Protein AF-A0A9P0AMV3-F1 (afdb_monomer_lite)

InterPro domains:
  IPR000320 Hedgehog, N-terminal signalling domain [PF01085] (46-104)
  IPR009045 Peptidase M74/Hedgehog-like, zinc-binding domain superfamily [G3DSA:3.30.1380.10] (36-117)
  IPR009045 Peptidase M74/Hedgehog-like, zinc-binding domain superfamily [SSF55166] (52-104)

Organism: Bemisia tabaci (NCBI:txid7038)

Secondary structure (DSSP, 8-state):
------PPPP--S-----HHHHHHHHHHHHHHHHHHHTT------PPPPP-PPPPPTT--SSSS-TTSTTTT-S---PPPTTSGGGGGEEE---TT--PPPGGGTS-TTSTTEEEPP-

Structure (mmCIF, N/CA/C/O backbone):
data_AF-A0A9P0AMV3-F1
#
_entry.id   AF-A0A9P0AMV3-F1
#
loop_
_atom_site.group_PDB
_atom_site.id
_atom_site.type_symbol
_atom_site.label_atom_id
_atom_site.label_alt_id
_atom_site.label_comp_id
_atom_site.label_asym_id
_atom_site.label_entity_id
_atom_site.label_seq_id
_atom_site.pdbx_PDB_ins_code
_atom_site.Cartn_x
_atom_site.Cartn_y
_atom_site.Cartn_z
_atom_site.occupancy
_atom_site.B_iso_or_equiv
_atom_site.auth_seq_id
_atom_site.auth_comp_id
_atom_site.auth_asym_id
_atom_site.auth_atom_id
_atom_site.pdbx_PDB_model_num
ATOM 1 N N . MET A 1 1 ? 62.416 17.183 -32.052 1.00 40.75 1 MET A N 1
ATOM 2 C CA . MET A 1 1 ? 62.249 16.970 -33.505 1.00 40.75 1 MET A CA 1
ATOM 3 C C . MET A 1 1 ? 62.230 15.468 -33.759 1.00 40.75 1 MET A C 1
ATOM 5 O O . MET A 1 1 ? 63.284 14.868 -33.901 1.00 40.75 1 MET A O 1
ATOM 9 N N . LEU A 1 2 ? 61.052 14.844 -33.685 1.00 43.62 2 LEU A N 1
ATOM 10 C CA . LEU A 1 2 ? 60.859 13.416 -33.959 1.00 43.62 2 LEU A CA 1
ATOM 11 C C . LEU A 1 2 ? 60.373 13.299 -35.406 1.00 43.62 2 LEU A C 1
ATOM 13 O O . LEU A 1 2 ? 59.281 13.755 -35.732 1.00 43.62 2 LEU A O 1
ATOM 17 N N . SER A 1 3 ? 61.246 12.786 -36.269 1.00 38.44 3 SER A N 1
ATOM 18 C CA . SER A 1 3 ? 61.004 12.592 -37.697 1.00 38.44 3 SER A CA 1
ATOM 19 C C . SER A 1 3 ? 60.012 11.446 -37.907 1.00 38.44 3 SER A C 1
ATOM 21 O O . SER A 1 3 ? 60.249 10.316 -37.484 1.00 38.44 3 SER A O 1
ATOM 23 N N . SER A 1 4 ? 58.885 11.754 -38.538 1.00 48.84 4 SER A N 1
ATOM 24 C CA . SER A 1 4 ? 57.845 10.820 -38.959 1.00 48.84 4 SER A CA 1
ATOM 25 C C . SER A 1 4 ? 58.323 9.985 -40.150 1.00 48.84 4 SER A C 1
ATOM 27 O O . SER A 1 4 ? 58.263 10.430 -41.296 1.00 48.84 4 SER A O 1
ATOM 29 N N . GLY A 1 5 ? 58.781 8.763 -39.885 1.00 41.38 5 GLY A N 1
ATOM 30 C CA . GLY A 1 5 ? 59.031 7.746 -40.905 1.00 41.38 5 GLY A CA 1
ATOM 31 C C . GLY A 1 5 ? 57.737 7.036 -41.299 1.00 41.38 5 GLY A C 1
ATOM 32 O O . GLY A 1 5 ? 57.433 5.973 -40.771 1.00 41.38 5 GLY A O 1
ATOM 33 N N . ILE A 1 6 ? 56.967 7.623 -42.215 1.00 53.97 6 ILE A N 1
ATOM 34 C CA . ILE A 1 6 ? 55.903 6.903 -42.924 1.00 53.97 6 ILE A CA 1
ATOM 35 C C . ILE A 1 6 ? 56.593 6.081 -44.013 1.00 53.97 6 ILE A C 1
ATOM 37 O O . ILE A 1 6 ? 57.114 6.634 -44.980 1.00 53.97 6 ILE A O 1
ATOM 41 N N . SER A 1 7 ? 56.642 4.761 -43.844 1.00 48.88 7 SER A N 1
ATOM 42 C CA . SER A 1 7 ? 57.088 3.852 -44.899 1.00 48.88 7 SER A CA 1
ATOM 43 C C . SER A 1 7 ? 56.096 3.906 -46.070 1.00 48.88 7 SER A C 1
ATOM 45 O O . SER A 1 7 ? 54.890 3.781 -45.835 1.00 48.88 7 SER A O 1
ATOM 47 N N . PRO A 1 8 ? 56.546 4.072 -47.326 1.00 49.19 8 PRO A N 1
ATOM 48 C CA . PRO A 1 8 ? 55.653 3.961 -48.465 1.00 49.19 8 PRO A CA 1
ATOM 49 C C . PRO A 1 8 ? 55.220 2.500 -48.595 1.00 49.19 8 PRO A C 1
ATOM 51 O O . PRO A 1 8 ? 56.048 1.590 -48.653 1.00 49.19 8 PRO A O 1
ATOM 54 N N . ILE A 1 9 ? 53.905 2.285 -48.609 1.00 51.34 9 ILE A N 1
ATOM 55 C CA . ILE A 1 9 ? 53.288 1.004 -48.946 1.00 51.34 9 ILE A CA 1
ATOM 56 C C . ILE A 1 9 ? 53.872 0.561 -50.286 1.00 51.34 9 ILE A C 1
ATOM 58 O O . ILE A 1 9 ? 53.784 1.283 -51.281 1.00 51.34 9 ILE A O 1
ATOM 62 N N . ALA A 1 10 ? 54.515 -0.606 -50.271 1.00 42.91 10 ALA A N 1
ATOM 63 C CA . ALA A 1 10 ? 55.142 -1.217 -51.425 1.00 42.91 10 ALA A CA 1
ATOM 64 C C . ALA A 1 10 ? 54.161 -1.239 -52.604 1.00 42.91 10 ALA A C 1
ATOM 66 O O . ALA A 1 10 ? 53.094 -1.856 -52.544 1.00 42.91 10 ALA A O 1
ATOM 67 N N . ALA A 1 11 ? 54.535 -0.532 -53.668 1.00 47.31 11 ALA A N 1
ATOM 68 C CA . ALA A 1 11 ? 53.854 -0.573 -54.943 1.00 47.31 11 ALA A CA 1
ATOM 69 C C . ALA A 1 11 ? 53.894 -2.014 -55.465 1.00 47.31 11 ALA A C 1
ATOM 71 O O . ALA A 1 11 ? 54.960 -2.553 -55.757 1.00 47.31 11 ALA A O 1
ATOM 72 N N . ILE A 1 12 ? 52.723 -2.640 -55.553 1.00 55.56 12 ILE A N 1
ATOM 73 C CA . ILE A 1 12 ? 52.544 -3.936 -56.204 1.00 55.56 12 ILE A CA 1
ATOM 74 C C . ILE A 1 12 ? 52.940 -3.755 -57.681 1.00 55.56 12 ILE A C 1
ATOM 76 O O . ILE A 1 12 ? 52.312 -2.945 -58.371 1.00 55.56 12 ILE A O 1
ATOM 80 N N . PRO A 1 13 ? 53.966 -4.459 -58.191 1.00 52.94 13 PRO A N 1
ATOM 81 C CA . PRO A 1 13 ? 54.388 -4.303 -59.572 1.00 52.94 13 PRO A CA 1
ATOM 82 C C . PRO A 1 13 ? 53.433 -5.087 -60.484 1.00 52.94 13 PRO A C 1
ATOM 84 O O . PRO A 1 13 ? 53.188 -6.270 -60.260 1.00 52.94 13 PRO A O 1
ATOM 87 N N . GLY A 1 14 ? 52.901 -4.430 -61.521 1.00 60.78 14 GLY A N 1
ATOM 88 C CA . GLY A 1 14 ? 52.211 -5.107 -62.631 1.00 60.78 14 GLY A CA 1
ATOM 89 C C . GLY A 1 14 ? 50.700 -4.884 -62.775 1.00 60.78 14 GLY A C 1
ATOM 90 O O . GLY A 1 14 ? 50.010 -5.774 -63.265 1.00 60.78 14 GLY A O 1
ATOM 91 N N . ALA A 1 15 ? 50.153 -3.726 -62.391 1.00 56.62 15 ALA A N 1
ATOM 92 C CA . ALA A 1 15 ? 48.760 -3.390 -62.705 1.00 56.62 15 ALA A CA 1
ATOM 93 C C . ALA A 1 15 ? 48.659 -2.613 -64.041 1.00 56.62 15 ALA A C 1
ATOM 95 O O . ALA A 1 15 ? 49.252 -1.539 -64.143 1.00 56.62 15 ALA A O 1
ATOM 96 N N . PRO A 1 16 ? 47.916 -3.099 -65.057 1.00 59.56 16 PRO A N 1
ATOM 97 C CA . PRO A 1 16 ? 47.696 -2.353 -66.298 1.00 59.56 16 PRO A CA 1
ATOM 98 C C . PRO A 1 16 ? 46.881 -1.083 -66.015 1.00 59.56 16 PRO A C 1
ATOM 100 O O . PRO A 1 16 ? 45.764 -1.149 -65.496 1.00 59.56 16 PRO A O 1
ATOM 103 N N . SER A 1 17 ? 47.447 0.080 -66.346 1.00 61.66 17 SER A N 1
ATOM 104 C CA . SER A 1 17 ? 46.914 1.418 -66.055 1.00 61.66 17 SER A CA 1
ATOM 105 C C . SER A 1 17 ? 45.814 1.874 -67.022 1.00 61.66 17 SER A C 1
ATOM 107 O O . SER A 1 17 ? 45.707 3.062 -67.326 1.00 61.66 17 SER A O 1
ATOM 109 N N . ASP A 1 18 ? 44.991 0.950 -67.521 1.00 72.94 18 ASP A N 1
ATOM 110 C CA . ASP A 1 18 ? 43.844 1.316 -68.344 1.00 72.94 18 ASP A CA 1
ATOM 111 C C . ASP A 1 18 ? 42.841 2.091 -67.477 1.00 72.94 18 ASP A C 1
ATOM 113 O O . ASP A 1 18 ? 42.342 1.549 -66.485 1.00 72.94 18 ASP A O 1
ATOM 117 N N . PRO A 1 19 ? 42.482 3.341 -67.824 1.00 73.94 19 PRO A N 1
ATOM 118 C CA . PRO A 1 19 ? 41.649 4.191 -66.968 1.00 73.94 19 PRO A CA 1
ATOM 119 C C . PRO A 1 19 ? 40.291 3.545 -66.665 1.00 73.94 19 PRO A C 1
ATOM 121 O O . PRO A 1 19 ? 39.725 3.724 -65.590 1.00 73.94 19 PRO A O 1
ATOM 124 N N . LYS A 1 20 ? 39.802 2.705 -67.583 1.00 75.25 20 LYS A N 1
ATOM 125 C CA . LYS A 1 20 ? 38.565 1.934 -67.435 1.00 75.25 20 LYS A CA 1
ATOM 126 C C . LYS A 1 20 ? 38.665 0.855 -66.349 1.00 75.25 20 LYS A C 1
ATOM 128 O O . LYS A 1 20 ? 37.694 0.642 -65.630 1.00 75.25 20 LYS A O 1
ATOM 133 N N . SER A 1 21 ? 39.818 0.194 -66.204 1.00 74.69 21 SER A N 1
ATOM 134 C CA . SER A 1 21 ? 40.013 -0.878 -65.216 1.00 74.69 21 SER A CA 1
ATOM 135 C C . SER A 1 21 ? 40.113 -0.314 -63.795 1.00 74.69 21 SER A C 1
ATOM 137 O O . SER A 1 21 ? 39.570 -0.894 -62.855 1.00 74.69 21 SER A O 1
ATOM 139 N N . VAL A 1 22 ? 40.735 0.860 -63.647 1.00 81.50 22 VAL A N 1
ATOM 140 C CA . VAL A 1 22 ? 40.847 1.581 -62.374 1.00 81.50 22 VAL A CA 1
ATOM 141 C C . VAL A 1 22 ? 39.479 2.090 -61.924 1.00 81.50 22 VAL A C 1
ATOM 143 O O . VAL A 1 22 ? 39.081 1.834 -60.789 1.00 81.50 22 VAL A O 1
ATOM 146 N N . ILE A 1 23 ? 38.719 2.726 -62.822 1.00 84.94 23 ILE A N 1
ATOM 147 C CA . ILE A 1 23 ? 37.357 3.202 -62.527 1.00 84.94 23 ILE A CA 1
ATOM 148 C C . ILE A 1 23 ? 36.440 2.031 -62.155 1.00 84.94 23 ILE A C 1
ATOM 150 O O . ILE A 1 23 ? 35.696 2.125 -61.181 1.00 84.94 23 ILE A O 1
ATOM 154 N N . LEU A 1 24 ? 36.527 0.906 -62.873 1.00 85.62 24 LEU A N 1
ATOM 155 C CA . LEU A 1 24 ? 35.739 -0.289 -62.568 1.00 85.62 24 LEU A CA 1
ATOM 156 C C . LEU A 1 24 ? 36.070 -0.853 -61.180 1.00 85.62 24 LEU A C 1
ATOM 158 O O . LEU A 1 24 ? 35.163 -1.197 -60.430 1.00 85.62 24 LEU A O 1
ATOM 162 N N . ARG A 1 25 ? 37.353 -0.902 -60.800 1.00 84.44 25 ARG A N 1
ATOM 163 C CA . ARG A 1 25 ? 37.778 -1.342 -59.461 1.00 84.44 25 ARG A CA 1
ATOM 164 C C . ARG A 1 25 ? 37.267 -0.407 -58.368 1.00 84.44 25 ARG A C 1
ATOM 166 O O . ARG A 1 25 ? 36.746 -0.893 -57.370 1.00 84.44 25 ARG A O 1
ATOM 173 N N . PHE A 1 26 ? 37.355 0.909 -58.563 1.00 85.69 26 PHE A N 1
ATOM 174 C CA . PHE A 1 26 ? 36.794 1.880 -57.619 1.00 85.69 26 PHE A CA 1
ATOM 175 C C . PHE A 1 26 ? 35.270 1.752 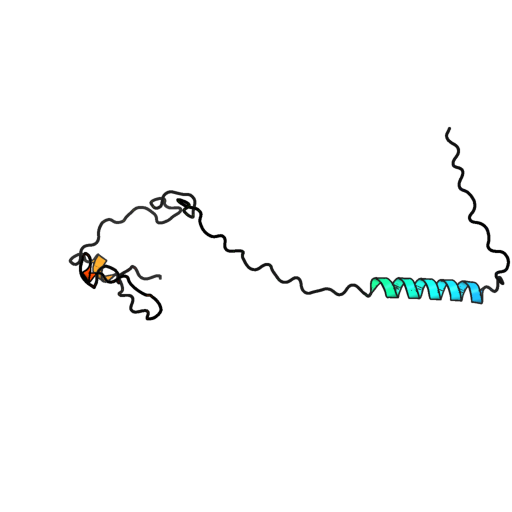-57.493 1.00 85.69 26 PHE A C 1
ATOM 177 O O . PHE A 1 26 ? 34.761 1.767 -56.376 1.00 85.69 26 PHE A O 1
ATOM 184 N N . LEU A 1 27 ? 34.543 1.553 -58.599 1.00 85.19 27 LEU A N 1
ATOM 185 C CA . LEU A 1 27 ? 33.094 1.324 -58.575 1.00 85.19 27 LEU A CA 1
ATOM 186 C C . LEU A 1 27 ? 32.720 0.030 -57.849 1.00 85.19 27 LEU A C 1
ATOM 188 O O . LEU A 1 27 ? 31.780 0.032 -57.060 1.00 85.19 27 LEU A O 1
ATOM 192 N N . VAL A 1 28 ? 33.470 -1.053 -58.063 1.00 87.94 28 VAL A N 1
ATOM 193 C CA . VAL A 1 28 ? 33.263 -2.322 -57.350 1.00 87.94 28 VAL A CA 1
ATOM 194 C C . VAL A 1 28 ? 33.525 -2.154 -55.853 1.00 87.94 28 VAL A C 1
ATOM 196 O O . VAL A 1 28 ? 32.719 -2.603 -55.044 1.00 87.94 28 VAL A O 1
ATOM 199 N N . LEU A 1 29 ? 34.602 -1.464 -55.466 1.00 83.25 29 LEU A N 1
ATOM 200 C CA . LEU A 1 29 ? 34.908 -1.204 -54.056 1.00 83.25 29 LEU A CA 1
ATOM 201 C C . LEU A 1 29 ? 33.841 -0.324 -53.386 1.00 83.25 29 LEU A C 1
ATOM 203 O O . LEU A 1 29 ? 33.430 -0.613 -52.265 1.00 83.25 29 LEU A O 1
ATOM 207 N N . MET A 1 30 ? 33.338 0.697 -54.085 1.00 82.44 30 MET A N 1
ATOM 208 C CA . MET A 1 30 ? 32.248 1.544 -53.588 1.00 82.44 30 MET A CA 1
ATOM 209 C C . MET A 1 30 ? 30.926 0.776 -53.471 1.00 82.44 30 MET A C 1
ATOM 211 O O . MET A 1 30 ? 30.232 0.907 -52.465 1.00 82.44 30 MET A O 1
ATOM 215 N N . ALA A 1 31 ? 30.596 -0.083 -54.441 1.00 80.50 31 ALA A N 1
ATOM 216 C CA . ALA A 1 31 ? 29.401 -0.927 -54.390 1.00 80.50 31 ALA A CA 1
ATOM 217 C C . ALA A 1 31 ? 29.436 -1.914 -53.210 1.00 80.50 31 ALA A C 1
ATOM 219 O O . ALA A 1 31 ? 28.420 -2.131 -52.550 1.00 80.50 31 ALA A O 1
ATOM 220 N N . MET A 1 32 ? 30.613 -2.465 -52.900 1.00 71.88 32 MET A N 1
ATOM 221 C CA . MET A 1 32 ? 30.805 -3.332 -51.735 1.00 71.88 32 MET A CA 1
ATOM 222 C C . MET A 1 32 ? 30.652 -2.566 -50.414 1.00 71.88 32 MET A C 1
ATOM 224 O O . MET A 1 32 ? 30.067 -3.096 -49.474 1.00 71.88 32 MET A O 1
ATOM 228 N N . HIS A 1 33 ? 31.103 -1.310 -50.345 1.00 68.88 33 HIS A N 1
ATOM 229 C CA . HIS A 1 33 ? 30.931 -0.460 -49.161 1.00 68.88 33 HIS A CA 1
ATOM 230 C C . HIS A 1 33 ? 29.449 -0.196 -48.840 1.00 68.88 33 HIS A C 1
ATOM 232 O O . HIS A 1 33 ? 29.031 -0.342 -47.693 1.00 68.88 33 HIS A O 1
ATOM 238 N N . VAL A 1 34 ? 28.636 0.105 -49.861 1.00 66.44 34 VAL A N 1
ATOM 239 C CA . VAL A 1 34 ? 27.184 0.326 -49.705 1.00 66.44 34 VAL A CA 1
ATOM 240 C C . VAL A 1 34 ? 26.463 -0.951 -49.254 1.00 66.44 34 VAL A C 1
ATOM 242 O O . VAL A 1 34 ? 25.527 -0.892 -48.456 1.00 66.44 34 VAL A O 1
ATOM 245 N N . ALA A 1 35 ? 26.910 -2.124 -49.716 1.00 62.94 35 ALA A N 1
ATOM 246 C CA . ALA A 1 35 ? 26.310 -3.397 -49.323 1.00 62.94 35 ALA A CA 1
ATOM 247 C C . ALA A 1 35 ? 26.499 -3.699 -47.823 1.00 62.94 35 ALA A C 1
ATOM 249 O O . ALA A 1 35 ? 25.568 -4.189 -47.180 1.00 62.94 35 ALA A O 1
ATOM 250 N N . VAL A 1 36 ? 27.660 -3.359 -47.246 1.00 64.56 36 VAL A N 1
ATOM 251 C CA . VAL A 1 36 ? 27.981 -3.633 -45.830 1.00 64.56 36 VAL A CA 1
ATOM 252 C C . VAL A 1 36 ? 27.142 -2.782 -44.866 1.00 64.56 36 VAL A C 1
ATOM 254 O O . VAL A 1 36 ? 26.768 -3.261 -43.796 1.00 64.56 36 VAL A O 1
ATOM 257 N N . GLU A 1 37 ? 26.768 -1.559 -45.246 1.00 60.22 37 GLU A N 1
ATOM 258 C CA . GLU A 1 37 ? 25.956 -0.664 -44.403 1.00 60.22 37 GLU A CA 1
ATOM 259 C C . GLU A 1 37 ? 24.466 -1.057 -44.347 1.00 60.22 37 GLU A C 1
ATOM 261 O O . GLU A 1 37 ? 23.747 -0.674 -43.421 1.00 60.22 37 GLU A O 1
ATOM 266 N N . SER A 1 38 ? 23.995 -1.868 -45.301 1.00 58.00 38 SER A N 1
ATOM 267 C CA . SER A 1 38 ? 22.582 -2.261 -45.419 1.00 58.00 38 SER A CA 1
ATOM 268 C C . SER A 1 38 ? 22.151 -3.404 -44.483 1.00 58.00 38 SER A C 1
ATOM 270 O O . SER A 1 38 ? 20.957 -3.585 -44.240 1.00 58.00 38 SER A O 1
ATOM 272 N N . CYS A 1 39 ? 23.097 -4.139 -43.885 1.00 66.00 39 CYS A N 1
ATOM 273 C CA . CYS A 1 39 ? 22.824 -5.304 -43.028 1.00 66.00 39 CYS A CA 1
ATOM 274 C C . CYS A 1 39 ? 22.409 -4.961 -41.583 1.00 66.00 39 CYS A C 1
ATOM 276 O O . CYS A 1 39 ? 22.344 -5.847 -40.727 1.00 66.00 39 CYS A O 1
ATOM 278 N N . ALA A 1 40 ? 22.098 -3.699 -41.281 1.00 64.50 40 ALA A N 1
ATOM 279 C CA . ALA A 1 40 ? 21.583 -3.302 -39.975 1.00 64.50 40 ALA A CA 1
ATOM 280 C C . ALA A 1 40 ? 20.114 -3.739 -39.808 1.00 64.50 40 ALA A C 1
ATOM 282 O O . ALA A 1 40 ? 19.178 -2.946 -39.932 1.00 64.50 40 ALA A O 1
ATOM 283 N N . VAL A 1 41 ? 19.906 -5.021 -39.496 1.00 69.00 41 VAL A N 1
ATOM 284 C CA . VAL A 1 41 ? 18.623 -5.552 -39.023 1.00 69.00 41 VAL A CA 1
ATOM 285 C C . VAL A 1 41 ? 18.239 -4.794 -37.751 1.00 69.00 41 VAL A C 1
ATOM 287 O O . VAL A 1 41 ? 18.789 -5.017 -36.671 1.00 69.00 41 VAL A O 1
ATOM 290 N N . ARG A 1 42 ? 17.281 -3.870 -37.868 1.00 66.00 42 ARG A N 1
ATOM 291 C CA . ARG A 1 42 ? 16.630 -3.241 -36.717 1.00 66.00 42 ARG A CA 1
ATOM 292 C C . ARG A 1 42 ? 15.737 -4.284 -36.058 1.00 66.00 42 ARG A C 1
ATOM 294 O O . ARG A 1 42 ? 14.578 -4.447 -36.426 1.00 66.00 42 ARG A O 1
ATOM 301 N N . THR A 1 43 ? 16.284 -5.009 -35.090 1.00 70.81 43 THR A N 1
ATOM 302 C CA . THR A 1 43 ? 15.468 -5.828 -34.195 1.00 70.81 43 THR A CA 1
ATOM 303 C C . THR A 1 43 ? 14.497 -4.906 -33.443 1.00 70.81 43 THR A C 1
ATOM 305 O O . THR A 1 43 ? 14.913 -3.845 -32.959 1.00 70.81 43 THR A O 1
ATOM 308 N N . PRO A 1 44 ? 13.197 -5.243 -33.349 1.00 70.38 44 PRO A N 1
ATOM 309 C CA . PRO A 1 44 ? 12.280 -4.495 -32.502 1.00 70.38 44 PRO A CA 1
ATOM 310 C C . PRO A 1 44 ? 12.825 -4.517 -31.071 1.00 70.38 44 PRO A C 1
ATOM 312 O O . PRO A 1 44 ? 12.981 -5.588 -30.482 1.00 70.38 44 PRO A O 1
ATOM 315 N N . ARG A 1 45 ? 13.146 -3.349 -30.498 1.00 73.25 45 ARG A N 1
ATOM 316 C CA . ARG A 1 45 ? 13.477 -3.270 -29.070 1.00 73.25 45 ARG A CA 1
ATOM 317 C C . ARG A 1 45 ? 12.221 -3.627 -28.291 1.00 73.25 45 ARG A C 1
ATOM 319 O O . ARG A 1 45 ? 11.310 -2.814 -28.171 1.00 73.25 45 ARG A O 1
ATOM 326 N N . MET A 1 46 ? 12.175 -4.848 -27.774 1.00 73.06 46 MET A N 1
ATOM 327 C CA . MET A 1 46 ? 11.132 -5.271 -26.855 1.00 73.06 46 MET A CA 1
ATOM 328 C C . MET A 1 46 ? 11.212 -4.376 -25.617 1.00 73.06 46 MET A C 1
ATOM 330 O O . MET A 1 46 ? 12.240 -4.332 -24.938 1.00 73.06 46 MET A O 1
ATOM 334 N N . SER A 1 47 ? 10.151 -3.612 -25.354 1.00 77.12 47 SER A N 1
ATOM 335 C CA . SER A 1 47 ? 10.069 -2.770 -24.164 1.00 77.12 47 SER A CA 1
ATOM 336 C C . SER A 1 47 ? 10.272 -3.653 -22.929 1.00 77.12 47 SER A C 1
ATOM 338 O O . SER A 1 47 ? 9.575 -4.670 -22.806 1.00 77.12 47 SER A O 1
ATOM 340 N N . PRO A 1 48 ? 11.205 -3.323 -22.021 1.00 77.88 48 PRO A N 1
ATOM 341 C CA . PRO A 1 48 ? 11.386 -4.114 -20.818 1.00 77.88 48 PRO A CA 1
ATOM 342 C C . PRO A 1 48 ? 10.071 -4.122 -20.035 1.00 77.88 48 PRO A C 1
ATOM 344 O O . PRO A 1 48 ? 9.545 -3.069 -19.677 1.00 77.88 48 PRO A O 1
ATOM 347 N N . LYS A 1 49 ? 9.529 -5.319 -19.784 1.00 81.12 49 LYS A N 1
ATOM 348 C CA . LYS A 1 49 ? 8.404 -5.487 -18.858 1.00 81.12 49 LYS A CA 1
ATOM 349 C C . LYS A 1 49 ? 8.816 -4.914 -17.501 1.00 81.12 49 LYS A C 1
ATOM 351 O O . LYS A 1 49 ? 9.965 -5.099 -17.086 1.00 81.12 49 LYS A O 1
ATOM 356 N N . ALA A 1 50 ? 7.892 -4.234 -16.819 1.00 82.19 50 ALA A N 1
ATOM 357 C CA . ALA A 1 50 ? 8.127 -3.752 -15.464 1.00 82.19 50 ALA A CA 1
ATOM 358 C C . ALA A 1 50 ? 8.595 -4.928 -14.594 1.00 82.19 50 ALA A C 1
ATOM 360 O O . ALA A 1 50 ? 7.898 -5.935 -14.461 1.00 82.19 50 ALA A O 1
ATOM 361 N N . ARG A 1 51 ? 9.818 -4.836 -14.067 1.00 85.38 51 ARG A N 1
ATOM 362 C CA . ARG A 1 51 ? 10.384 -5.887 -13.221 1.00 85.38 51 ARG A CA 1
ATOM 363 C C . ARG A 1 51 ? 9.789 -5.729 -11.829 1.00 85.38 51 ARG A C 1
ATOM 365 O O . ARG A 1 51 ? 10.124 -4.783 -11.121 1.00 85.38 51 ARG A O 1
ATOM 372 N N . LEU A 1 52 ? 8.906 -6.647 -11.453 1.00 91.00 52 LEU A N 1
ATOM 373 C CA . LEU A 1 52 ? 8.407 -6.741 -10.088 1.00 91.00 52 LEU A CA 1
ATOM 374 C C . LEU A 1 52 ? 9.526 -7.295 -9.204 1.00 91.00 52 LEU A C 1
ATOM 376 O O . LEU A 1 52 ? 10.112 -8.333 -9.511 1.00 91.00 52 LEU A O 1
ATOM 380 N N . ARG A 1 53 ? 9.836 -6.583 -8.121 1.00 93.44 53 ARG A N 1
ATOM 381 C CA . ARG A 1 53 ? 10.730 -7.068 -7.068 1.00 93.44 53 ARG A CA 1
ATOM 382 C C . ARG A 1 53 ? 9.874 -7.536 -5.890 1.00 93.44 53 ARG A C 1
ATOM 384 O O . ARG A 1 53 ? 8.916 -6.834 -5.561 1.00 93.44 53 ARG A O 1
ATOM 391 N N . PRO A 1 54 ? 10.186 -8.677 -5.258 1.00 94.88 54 PRO A N 1
ATOM 392 C CA . PRO A 1 54 ? 9.533 -9.037 -4.008 1.00 94.88 54 PRO A CA 1
ATOM 393 C C . PRO A 1 54 ? 9.884 -8.006 -2.928 1.00 94.88 54 PRO A C 1
ATOM 395 O O . PRO A 1 54 ? 10.946 -7.377 -2.982 1.00 94.88 54 PRO A O 1
ATOM 398 N N . PHE A 1 55 ? 8.999 -7.842 -1.949 1.00 95.69 55 PHE A N 1
ATOM 399 C CA . PHE A 1 55 ? 9.303 -7.043 -0.766 1.00 95.69 55 PHE A CA 1
ATOM 400 C C . PHE A 1 55 ? 10.247 -7.799 0.163 1.00 95.69 55 PHE A C 1
ATOM 402 O O . PHE A 1 55 ? 10.137 -9.015 0.336 1.00 95.69 55 PHE A O 1
ATOM 409 N N . LEU A 1 56 ? 11.186 -7.063 0.752 1.00 96.38 56 LEU A N 1
ATOM 410 C CA . LEU A 1 56 ? 12.034 -7.573 1.821 1.00 96.38 56 LEU A CA 1
ATOM 411 C C . LEU A 1 56 ? 11.245 -7.646 3.136 1.00 96.38 56 LEU A C 1
ATOM 413 O O . LEU A 1 56 ? 10.207 -7.003 3.301 1.00 96.38 56 LEU A O 1
ATOM 417 N N . LEU A 1 57 ? 11.750 -8.416 4.101 1.00 96.75 57 LEU A N 1
ATOM 418 C CA . LEU A 1 57 ? 11.151 -8.482 5.433 1.00 96.75 57 LEU A CA 1
ATOM 419 C C . LEU A 1 57 ? 11.111 -7.074 6.065 1.00 96.75 57 LEU A C 1
ATOM 421 O O . LEU A 1 57 ? 12.119 -6.370 6.068 1.00 96.75 57 LEU A O 1
ATOM 425 N N . TYR A 1 58 ? 9.944 -6.681 6.585 1.00 95.19 58 TYR A N 1
ATOM 426 C CA . TYR A 1 58 ? 9.626 -5.343 7.125 1.00 95.19 58 TYR A CA 1
ATOM 427 C C . TYR A 1 58 ? 9.637 -4.176 6.122 1.00 95.19 58 TYR A C 1
ATOM 429 O O . TYR A 1 58 ? 9.470 -3.017 6.515 1.00 95.19 58 TYR A O 1
ATOM 437 N N . GLU A 1 59 ? 9.800 -4.442 4.827 1.00 96.56 59 GLU A N 1
ATOM 438 C CA . GLU A 1 59 ? 9.628 -3.411 3.811 1.00 96.56 59 GLU A CA 1
ATOM 439 C C . GLU A 1 59 ? 8.140 -3.083 3.621 1.00 96.56 59 GLU A C 1
ATOM 441 O O . GLU A 1 59 ? 7.287 -3.966 3.587 1.00 96.56 59 GLU A O 1
ATOM 446 N N . HIS A 1 60 ? 7.837 -1.795 3.470 1.00 95.38 60 HIS A N 1
ATOM 447 C CA . HIS A 1 60 ? 6.522 -1.286 3.092 1.00 95.38 60 HIS A CA 1
ATOM 448 C C . HIS A 1 60 ? 6.687 -0.218 2.003 1.00 95.38 60 HIS A C 1
ATOM 450 O O . HIS A 1 60 ? 7.707 0.482 1.945 1.00 95.38 60 HIS A O 1
ATOM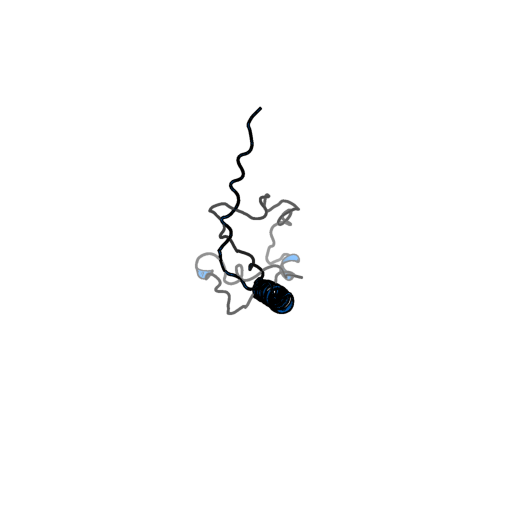 456 N N . VAL A 1 61 ? 5.692 -0.112 1.120 1.00 94.81 61 VAL A N 1
ATOM 457 C CA . VAL A 1 61 ? 5.669 0.842 0.005 1.00 94.81 61 VAL A CA 1
ATOM 458 C C . VAL A 1 61 ? 4.347 1.618 0.040 1.00 94.81 61 VAL A C 1
ATOM 460 O O . VAL A 1 61 ? 3.299 0.979 0.084 1.00 94.81 61 VAL A O 1
ATOM 463 N N . PRO A 1 62 ? 4.367 2.965 -0.012 1.00 95.25 62 PRO A N 1
ATOM 464 C CA . PRO A 1 62 ? 5.549 3.836 -0.013 1.00 95.25 62 PRO A CA 1
ATOM 465 C C . PRO A 1 62 ? 6.318 3.752 1.312 1.00 95.25 62 PRO A C 1
ATOM 467 O O . PRO A 1 62 ? 5.765 3.338 2.322 1.00 95.25 62 PRO A O 1
ATOM 470 N N . ARG A 1 63 ? 7.595 4.165 1.333 1.00 95.12 63 ARG A N 1
ATOM 471 C CA . ARG A 1 63 ? 8.425 4.180 2.556 1.00 95.12 63 ARG A CA 1
ATOM 472 C C . ARG A 1 63 ? 8.042 5.352 3.467 1.00 95.12 63 ARG A C 1
ATOM 474 O O . ARG A 1 63 ? 8.813 6.292 3.675 1.00 95.12 63 ARG A O 1
ATOM 481 N N . LYS A 1 64 ? 6.794 5.333 3.913 1.00 96.12 64 LYS A N 1
ATOM 482 C CA . LYS A 1 64 ? 6.123 6.307 4.765 1.00 96.12 64 LYS A CA 1
ATOM 483 C C . LYS A 1 64 ? 5.217 5.533 5.728 1.00 96.12 64 LYS A C 1
ATOM 485 O O . LYS A 1 64 ? 4.754 4.455 5.365 1.00 96.12 6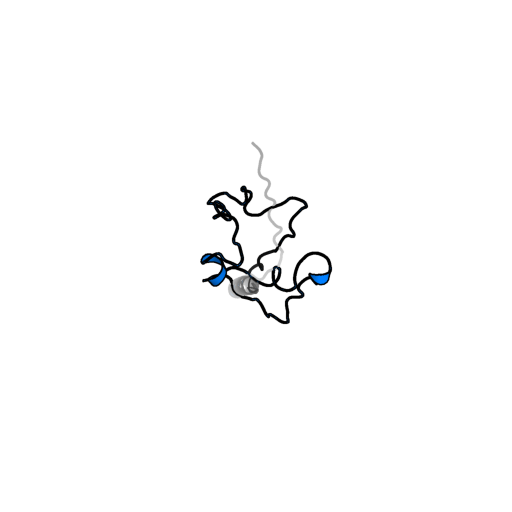4 LYS A O 1
ATOM 490 N N . PRO A 1 65 ? 4.936 6.075 6.924 1.00 95.75 65 PRO A N 1
ATOM 491 C CA . PRO A 1 65 ? 3.977 5.462 7.836 1.00 95.75 65 PRO A CA 1
ATOM 492 C C . PRO A 1 65 ? 2.623 5.250 7.153 1.00 95.75 65 PRO A C 1
ATOM 494 O O . PRO A 1 65 ? 2.183 6.122 6.403 1.00 95.75 65 PRO A O 1
ATOM 497 N N . GLU A 1 66 ? 1.949 4.139 7.453 1.00 95.94 66 GLU A N 1
ATOM 498 C CA . GLU A 1 66 ? 0.637 3.793 6.884 1.00 95.94 66 GLU A CA 1
ATOM 499 C C . GLU A 1 66 ? -0.385 4.923 7.068 1.00 95.94 66 GLU A C 1
ATOM 501 O O . GLU A 1 66 ? -1.105 5.277 6.140 1.00 95.94 66 GLU A O 1
ATOM 506 N N . THR A 1 67 ? -0.370 5.570 8.235 1.00 96.44 67 THR A N 1
ATOM 507 C CA . THR A 1 67 ? -1.301 6.647 8.594 1.00 96.44 67 THR A CA 1
ATOM 508 C C . THR A 1 67 ? -0.964 8.010 7.977 1.00 96.44 67 THR A C 1
ATOM 510 O O . THR A 1 67 ? -1.659 8.998 8.216 1.00 96.44 67 THR A O 1
ATOM 513 N N . SER A 1 68 ? 0.117 8.103 7.196 1.00 96.00 68 SER A N 1
ATOM 514 C CA . SER A 1 68 ? 0.503 9.333 6.505 1.00 96.00 68 SER A CA 1
ATOM 515 C C . SER A 1 68 ? -0.417 9.606 5.316 1.00 96.00 68 SER A C 1
ATOM 517 O O . SER A 1 68 ? -0.789 8.686 4.594 1.00 96.00 68 SER A O 1
ATOM 519 N N . PHE A 1 69 ? -0.702 10.880 5.034 1.00 95.12 69 PHE A N 1
ATOM 520 C CA . PHE A 1 69 ? -1.454 11.305 3.843 1.00 95.12 69 PHE A CA 1
ATOM 521 C C . PHE A 1 69 ? -0.832 10.861 2.510 1.00 95.12 69 PHE A C 1
ATOM 523 O O . PHE A 1 69 ? -1.535 10.775 1.512 1.00 95.12 69 PHE A O 1
ATOM 530 N N . ALA A 1 70 ? 0.475 10.582 2.483 1.00 95.00 70 ALA A N 1
ATOM 531 C CA . ALA A 1 70 ? 1.158 10.058 1.299 1.00 95.00 70 ALA A CA 1
ATOM 532 C C . ALA A 1 70 ? 0.996 8.531 1.117 1.00 95.00 70 ALA A C 1
ATOM 534 O O . ALA A 1 70 ? 1.526 7.986 0.152 1.00 95.00 70 ALA A O 1
ATOM 535 N N . ALA A 1 71 ? 0.335 7.852 2.059 1.00 95.88 71 ALA A N 1
ATOM 536 C CA . ALA A 1 71 ? 0.058 6.417 2.068 1.00 95.88 71 ALA A CA 1
ATOM 537 C C . ALA A 1 71 ? -1.460 6.183 2.223 1.00 95.88 71 ALA A C 1
ATOM 539 O O . ALA A 1 71 ? -2.218 6.608 1.356 1.00 95.88 71 ALA A O 1
ATOM 540 N N . SER A 1 72 ? -1.915 5.543 3.307 1.00 94.56 72 SER A N 1
ATOM 541 C CA . SER A 1 72 ? -3.337 5.240 3.548 1.00 94.56 72 SER A CA 1
ATOM 542 C C . SER A 1 72 ? -4.103 6.383 4.230 1.00 94.56 72 SER A C 1
ATOM 544 O O . SER A 1 72 ? -5.332 6.386 4.232 1.00 94.56 72 SER A O 1
ATOM 546 N N . GLY A 1 73 ? -3.397 7.365 4.797 1.00 96.00 73 GLY A N 1
ATOM 547 C CA . GLY A 1 73 ? -3.985 8.502 5.505 1.00 96.00 73 GLY A CA 1
ATOM 548 C C . GLY A 1 73 ? -4.440 8.195 6.941 1.00 96.00 73 GLY A C 1
ATOM 549 O O . GLY A 1 73 ? -4.332 7.063 7.415 1.00 96.00 73 GLY A O 1
ATOM 550 N N . PRO A 1 74 ? -4.922 9.213 7.679 1.00 96.38 74 PRO A N 1
ATOM 551 C CA . PRO A 1 74 ? -5.333 9.050 9.071 1.00 96.38 74 PRO A CA 1
ATOM 552 C C . PRO A 1 74 ? -6.515 8.077 9.231 1.00 96.38 74 PRO A C 1
ATOM 554 O O . PRO A 1 74 ? -7.456 8.118 8.434 1.00 96.38 74 PRO A O 1
ATOM 557 N N . PRO A 1 75 ? -6.532 7.238 10.284 1.00 94.94 75 PRO A N 1
ATOM 558 C CA . PRO A 1 75 ? -7.629 6.307 10.515 1.00 94.94 75 PRO A CA 1
ATOM 559 C C . PRO A 1 75 ? -8.926 7.049 10.868 1.00 94.94 75 PRO A C 1
ATOM 561 O O . PRO A 1 75 ? -8.950 7.893 11.760 1.00 94.94 75 PRO A O 1
ATOM 564 N N . LEU A 1 76 ? -10.036 6.666 10.230 1.00 91.94 76 LEU A N 1
ATOM 565 C CA . LEU A 1 76 ? -11.371 7.231 10.494 1.00 91.94 76 LEU A CA 1
ATOM 566 C C . LEU A 1 76 ? -12.049 6.654 11.754 1.00 91.94 76 LEU A C 1
ATOM 568 O O . LEU A 1 76 ? -13.179 7.016 12.081 1.00 91.94 76 LEU A O 1
ATOM 572 N N . GLY A 1 77 ? -11.392 5.730 12.455 1.00 92.62 77 GLY A N 1
ATOM 573 C CA . GLY A 1 77 ? -11.912 5.059 13.647 1.00 92.62 77 GLY A CA 1
ATOM 574 C C . GLY A 1 77 ? -12.590 3.713 13.367 1.00 92.62 77 GLY A C 1
ATOM 575 O O . GLY A 1 77 ? -12.864 3.345 12.227 1.00 92.62 77 GLY A O 1
ATOM 576 N N . ARG A 1 78 ? -12.852 2.961 14.442 1.00 91.62 78 ARG A N 1
ATOM 577 C CA . ARG A 1 78 ? -13.386 1.591 14.390 1.00 91.62 78 ARG A CA 1
ATOM 578 C C . ARG A 1 78 ? -14.838 1.572 13.908 1.00 91.62 78 ARG A C 1
ATOM 580 O O . ARG A 1 78 ? -15.659 2.333 14.415 1.00 91.62 78 ARG A O 1
ATOM 587 N N . ILE A 1 79 ? -15.150 0.674 12.975 1.00 90.56 79 ILE A N 1
ATOM 588 C CA . ILE A 1 79 ? -16.511 0.433 12.481 1.00 90.56 79 ILE A CA 1
ATOM 589 C C . ILE A 1 79 ? -17.095 -0.762 13.241 1.00 90.56 79 ILE A C 1
ATOM 591 O O . ILE A 1 79 ? -16.495 -1.836 13.280 1.00 90.56 79 ILE A O 1
ATOM 595 N N . HIS A 1 80 ? -18.260 -0.563 13.854 1.00 89.69 80 HIS A N 1
ATOM 596 C CA . HIS A 1 80 ? -19.050 -1.620 14.491 1.00 89.69 80 HIS A CA 1
ATOM 597 C C . HIS A 1 80 ? -20.216 -2.009 13.576 1.00 89.69 80 HIS A C 1
ATOM 599 O O . HIS A 1 80 ? -20.554 -1.257 12.666 1.00 89.69 80 HIS A O 1
ATOM 605 N N . ARG A 1 81 ? -20.845 -3.167 13.802 1.00 87.06 81 ARG A N 1
ATOM 606 C CA . ARG A 1 81 ? -21.963 -3.637 12.957 1.00 87.06 81 ARG A CA 1
ATOM 607 C C . ARG A 1 81 ? -23.165 -2.689 12.970 1.00 87.06 81 ARG A C 1
ATOM 609 O O . ARG A 1 81 ? -23.826 -2.545 11.950 1.00 87.06 81 ARG A O 1
ATOM 616 N N . ASP A 1 82 ? -23.389 -2.021 14.097 1.00 90.25 82 ASP A N 1
ATOM 617 C CA . ASP A 1 82 ? -24.492 -1.072 14.281 1.00 90.25 82 ASP A CA 1
ATOM 618 C C . ASP A 1 82 ? -24.166 0.336 13.743 1.00 90.25 82 ASP A C 1
ATOM 620 O O . ASP A 1 82 ? -25.025 1.215 13.719 1.00 90.25 82 ASP A O 1
ATOM 624 N N . ASP A 1 83 ? -22.923 0.573 13.301 1.00 90.56 83 ASP A N 1
ATOM 625 C CA . ASP A 1 83 ? -22.495 1.857 12.744 1.00 90.56 83 ASP A CA 1
ATOM 626 C C . ASP A 1 83 ? -23.103 2.057 11.345 1.00 90.56 83 ASP A C 1
ATOM 628 O O . ASP A 1 83 ? -23.077 1.164 10.495 1.00 90.56 83 ASP A O 1
ATOM 632 N N . HIS A 1 84 ? -23.583 3.267 11.049 1.00 92.00 84 HIS A N 1
ATOM 633 C CA . HIS A 1 84 ? -24.064 3.618 9.713 1.00 92.00 84 HIS A CA 1
ATOM 634 C C . HIS A 1 84 ? -22.988 3.399 8.639 1.00 92.00 84 HIS A C 1
ATOM 636 O O . HIS A 1 84 ? -23.305 3.043 7.502 1.00 92.00 84 HIS A O 1
ATOM 642 N N . ARG A 1 85 ? -21.708 3.557 9.003 1.00 89.75 85 ARG A N 1
ATOM 643 C CA . ARG A 1 85 ? -20.573 3.324 8.101 1.00 89.75 85 ARG A CA 1
ATOM 644 C C . ARG A 1 85 ? -20.424 1.866 7.676 1.00 89.75 85 ARG A C 1
ATOM 646 O O . ARG A 1 85 ? -19.858 1.614 6.616 1.00 89.75 85 ARG A O 1
ATOM 653 N N . PHE A 1 86 ? -20.968 0.916 8.442 1.00 90.56 86 PHE A N 1
ATOM 654 C CA . PHE A 1 86 ? -20.937 -0.503 8.089 1.00 90.56 86 PHE A CA 1
ATOM 655 C C . PHE A 1 86 ? -21.674 -0.783 6.773 1.00 90.56 86 PHE A C 1
ATOM 657 O O . PHE A 1 86 ? -21.240 -1.625 5.995 1.00 90.56 86 PHE A O 1
ATOM 664 N N . LYS A 1 87 ? -22.718 -0.002 6.461 1.00 89.19 87 LYS A N 1
ATOM 665 C CA . LYS A 1 87 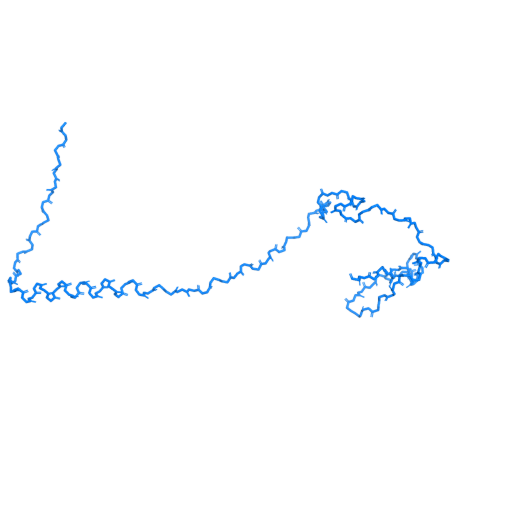? -23.479 -0.103 5.202 1.00 89.19 87 LYS A CA 1
ATOM 666 C C . LYS A 1 87 ? -22.647 0.205 3.953 1.00 89.19 87 LYS A C 1
ATOM 668 O O . LYS A 1 87 ? -23.069 -0.119 2.850 1.00 89.19 87 LYS A O 1
ATOM 673 N N . HIS A 1 88 ? -21.504 0.873 4.109 1.00 89.88 88 HIS A N 1
ATOM 674 C CA . HIS A 1 88 ? -20.596 1.178 3.002 1.00 89.88 88 HIS A CA 1
ATOM 675 C C . HIS A 1 88 ? -19.588 0.060 2.728 1.00 89.88 88 HIS A C 1
ATOM 677 O O . HIS A 1 88 ? -18.867 0.130 1.732 1.00 89.88 88 HIS A O 1
ATOM 683 N N . LEU A 1 89 ? -19.515 -0.948 3.599 1.00 90.00 89 LEU A N 1
ATOM 684 C CA . LEU A 1 89 ? -18.675 -2.108 3.373 1.00 90.00 89 LEU A CA 1
ATOM 685 C C . LEU A 1 89 ? -19.426 -3.140 2.525 1.00 90.00 89 LEU A C 1
ATOM 687 O O . LEU A 1 89 ? -20.610 -3.400 2.735 1.00 90.00 89 LEU A O 1
ATOM 691 N N . VAL A 1 90 ? -18.722 -3.727 1.566 1.00 90.12 90 VAL A N 1
ATOM 692 C CA . VAL A 1 90 ? -19.262 -4.660 0.578 1.00 90.12 90 VAL A CA 1
ATOM 693 C C . VAL A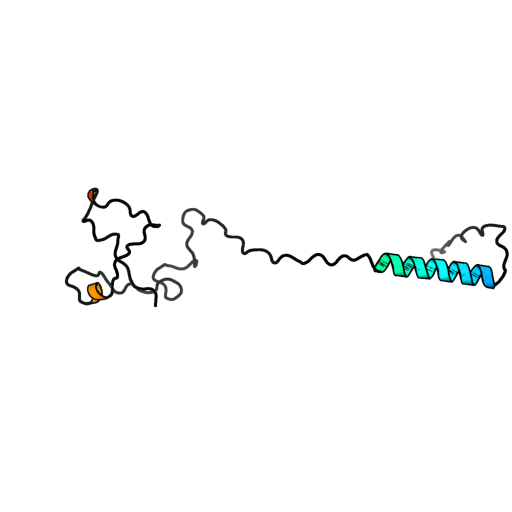 1 90 ? -18.698 -6.059 0.851 1.00 90.12 90 VAL A C 1
ATOM 695 O O . VAL A 1 90 ? -17.490 -6.184 1.086 1.00 90.12 90 VAL A O 1
ATOM 698 N N . PRO A 1 91 ? -19.536 -7.114 0.848 1.00 88.88 91 PRO A N 1
ATOM 699 C CA . PRO A 1 91 ? -19.061 -8.490 0.941 1.00 88.88 91 PRO A CA 1
ATOM 700 C C . PRO A 1 91 ? -18.337 -8.917 -0.347 1.00 88.88 91 PRO A C 1
ATOM 702 O O . PRO A 1 91 ? -18.793 -8.609 -1.447 1.00 88.88 91 PRO A O 1
ATOM 705 N N . ILE A 1 92 ? -17.222 -9.644 -0.225 1.00 88.00 92 ILE A N 1
ATOM 706 C CA . ILE A 1 92 ? -16.458 -10.163 -1.370 1.00 88.00 92 ILE A CA 1
ATOM 707 C C . ILE A 1 92 ? -16.648 -11.656 -1.527 1.00 88.00 92 ILE A C 1
ATOM 709 O O . ILE A 1 92 ? -16.016 -12.441 -0.827 1.00 88.00 92 ILE A O 1
ATOM 713 N N . ASP A 1 93 ? -17.396 -12.042 -2.552 1.00 86.88 93 ASP A N 1
ATOM 714 C CA . ASP A 1 93 ? -17.666 -13.438 -2.897 1.00 86.88 93 ASP A CA 1
ATOM 715 C C . ASP A 1 93 ? -16.876 -13.903 -4.137 1.00 86.88 93 ASP A C 1
ATOM 717 O O . ASP A 1 93 ? -17.405 -14.614 -4.986 1.00 86.88 93 ASP A O 1
ATOM 721 N N . ASN A 1 94 ? -15.607 -13.500 -4.271 1.00 90.06 94 ASN A N 1
ATOM 722 C CA . ASN A 1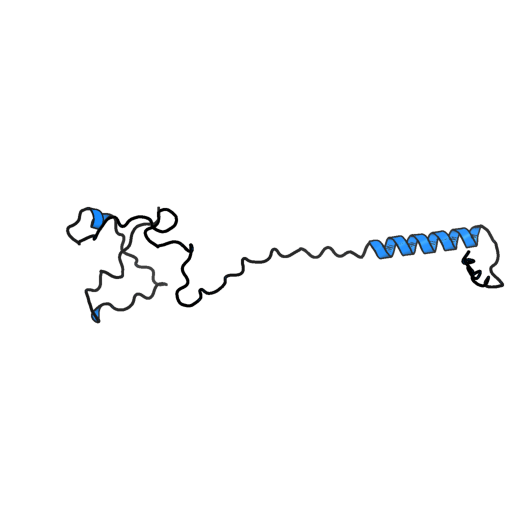 94 ? -14.776 -13.925 -5.403 1.00 90.06 94 ASN A CA 1
ATOM 723 C C . ASN A 1 94 ? -14.298 -15.386 -5.220 1.00 90.06 94 ASN A C 1
ATOM 725 O O . ASN A 1 94 ? -13.590 -15.647 -4.243 1.00 90.06 94 ASN A O 1
ATOM 729 N N . PRO A 1 95 ? -14.625 -16.323 -6.137 1.00 89.56 95 PRO A N 1
ATOM 730 C CA . PRO A 1 95 ? -14.170 -17.714 -6.055 1.00 89.56 95 PRO A CA 1
ATOM 731 C C . PRO A 1 95 ? -12.644 -17.880 -6.152 1.00 89.56 95 PRO A C 1
ATOM 733 O O . PRO A 1 95 ? -12.122 -18.875 -5.656 1.00 89.56 95 PRO A O 1
ATOM 736 N N . ASP A 1 96 ? -11.929 -16.906 -6.724 1.00 93.62 96 ASP A N 1
ATOM 737 C CA . ASP A 1 96 ? -10.465 -16.935 -6.860 1.00 93.62 96 ASP A CA 1
ATOM 738 C C . ASP A 1 96 ? -9.734 -16.542 -5.562 1.00 93.62 96 ASP A C 1
ATOM 740 O O . ASP A 1 96 ? -8.508 -16.637 -5.471 1.00 93.62 96 ASP A O 1
ATOM 744 N N . ILE A 1 97 ? -10.469 -16.064 -4.551 1.00 88.50 97 ILE A N 1
ATOM 745 C CA . ILE A 1 97 ? -9.910 -15.629 -3.270 1.00 88.50 97 ILE A CA 1
ATOM 746 C C . ILE A 1 97 ? -10.252 -16.656 -2.196 1.00 88.50 97 ILE A C 1
ATOM 748 O O . ILE A 1 97 ? -11.393 -16.793 -1.753 1.00 88.50 97 ILE A O 1
ATOM 752 N N . HIS A 1 98 ? -9.223 -17.339 -1.704 1.00 86.44 98 HIS A N 1
ATOM 753 C CA . HIS A 1 98 ? -9.351 -18.244 -0.571 1.00 86.44 98 HIS A CA 1
ATOM 754 C C . HIS A 1 98 ? -9.253 -17.463 0.743 1.00 86.44 98 HIS A C 1
ATOM 756 O O . HIS A 1 98 ? -8.165 -17.145 1.227 1.00 86.44 98 HIS A O 1
ATOM 762 N N . PHE A 1 99 ? -10.406 -17.141 1.327 1.00 83.94 99 PHE A N 1
ATOM 763 C CA . PHE A 1 99 ? -10.470 -16.545 2.659 1.00 83.94 99 PHE A CA 1
ATOM 764 C C . PHE A 1 99 ? -10.104 -17.583 3.725 1.00 83.94 99 PHE A C 1
ATOM 766 O O . PHE A 1 99 ? -10.594 -18.712 3.699 1.00 83.94 99 PHE A O 1
ATOM 773 N N . LYS A 1 100 ? -9.260 -17.194 4.689 1.00 80.62 100 LYS A N 1
ATOM 774 C CA . LYS A 1 100 ? -8.955 -18.038 5.850 1.00 80.62 100 LYS A CA 1
ATOM 775 C C . LYS A 1 100 ? -10.235 -18.293 6.652 1.00 80.62 100 LYS A C 1
ATOM 777 O O . LYS A 1 100 ? -10.947 -17.335 6.955 1.00 80.62 100 LYS A O 1
ATOM 782 N N . ASP A 1 101 ? -10.488 -19.556 7.009 1.00 65.62 101 ASP A N 1
ATOM 783 C CA . ASP A 1 101 ? -11.678 -19.956 7.763 1.00 65.62 101 ASP A CA 1
ATOM 784 C C . ASP A 1 101 ? -11.694 -19.296 9.167 1.00 65.62 101 ASP A C 1
ATOM 786 O O . ASP A 1 101 ? -10.796 -19.516 9.984 1.00 65.62 101 ASP A O 1
ATOM 790 N N . PRO A 1 102 ? -12.703 -18.469 9.467 1.00 58.56 102 PRO A N 1
ATOM 791 C CA . PRO A 1 102 ? -12.840 -17.758 10.736 1.00 58.56 102 PRO A CA 1
ATOM 792 C C . PRO A 1 102 ? -13.485 -18.570 11.874 1.00 58.56 102 PRO A C 1
ATOM 794 O O . PRO A 1 102 ? -13.539 -18.061 12.998 1.00 58.56 102 PRO A O 1
ATOM 797 N N . ARG A 1 103 ? -13.923 -19.826 11.652 1.00 58.50 103 ARG A N 1
ATOM 798 C CA . ARG A 1 103 ? -14.326 -20.751 12.743 1.00 58.50 103 ARG A CA 1
ATOM 799 C C . ARG A 1 103 ? -13.223 -20.943 13.792 1.00 58.50 103 ARG A C 1
ATOM 801 O O . ARG A 1 103 ? -13.519 -21.391 14.893 1.00 58.50 103 ARG A O 1
ATOM 808 N N . GLU A 1 104 ? -11.981 -20.576 13.480 1.00 54.88 104 GLU A N 1
ATOM 809 C CA . GLU A 1 104 ? -10.856 -20.654 14.407 1.00 54.88 104 GLU A CA 1
ATOM 810 C C . GLU A 1 104 ? -10.790 -19.518 15.443 1.00 54.88 104 GLU A C 1
ATOM 812 O O . GLU A 1 104 ? -10.206 -19.756 16.498 1.00 54.88 104 GLU A O 1
ATOM 817 N N . ARG A 1 105 ? -11.354 -18.313 15.217 1.00 51.94 105 ARG A N 1
ATOM 818 C CA . ARG A 1 105 ? -11.274 -17.225 16.228 1.00 51.94 105 ARG A CA 1
ATOM 819 C C . ARG A 1 105 ? -12.413 -16.203 16.296 1.00 51.94 105 ARG A C 1
ATOM 821 O O . ARG A 1 105 ? -12.613 -15.677 17.381 1.00 51.94 105 ARG A O 1
ATOM 828 N N . GLU A 1 106 ? -13.173 -15.908 15.242 1.00 51.97 106 GLU A N 1
ATOM 829 C CA . GLU A 1 106 ? -14.283 -14.940 15.345 1.00 51.97 106 GLU A CA 1
ATOM 830 C C . GLU A 1 106 ? -15.117 -14.928 14.057 1.00 51.97 106 GLU A C 1
ATOM 832 O O . GLU A 1 106 ? -14.598 -14.581 13.007 1.00 51.97 106 GLU A O 1
ATOM 837 N N . GLY A 1 107 ? -16.397 -15.316 14.150 1.00 53.81 107 GLY A N 1
ATOM 838 C CA . GLY A 1 107 ? -17.497 -15.148 13.179 1.00 53.81 107 GLY A CA 1
ATOM 839 C C . GLY A 1 107 ? -17.196 -15.072 11.667 1.00 53.81 107 GLY A C 1
ATOM 840 O O . GLY A 1 107 ? -16.576 -14.128 11.187 1.00 53.81 107 GLY A O 1
ATOM 841 N N . TYR A 1 108 ? -17.842 -15.958 10.893 1.00 53.44 108 TYR A N 1
ATOM 842 C CA . TYR A 1 108 ? -17.749 -16.158 9.427 1.00 53.44 108 TYR A CA 1
ATOM 843 C C . TYR A 1 108 ? -17.819 -14.961 8.466 1.00 53.44 108 TYR A C 1
ATOM 845 O O . TYR A 1 108 ? -17.613 -15.120 7.267 1.00 53.44 108 TYR A O 1
ATOM 853 N N . PHE A 1 109 ? -18.063 -13.760 8.974 1.00 56.62 109 PHE A N 1
ATOM 854 C CA . PHE A 1 109 ? -18.436 -12.601 8.177 1.00 56.62 109 PHE A CA 1
ATOM 855 C C . PHE A 1 109 ? -17.477 -11.416 8.312 1.00 56.62 109 PHE A C 1
ATOM 857 O O . PHE A 1 109 ? -17.602 -10.471 7.544 1.00 56.62 109 PHE A O 1
ATOM 864 N N . VAL A 1 110 ? -16.523 -11.427 9.254 1.00 65.81 110 VAL A N 1
ATOM 865 C CA . VAL A 1 110 ? -15.638 -10.260 9.452 1.00 65.81 110 VAL A CA 1
ATOM 866 C C . VAL A 1 110 ? -14.535 -10.197 8.391 1.00 65.81 110 VAL A C 1
ATOM 868 O O . VAL A 1 110 ? -14.172 -9.116 7.943 1.00 65.81 110 VAL A O 1
ATOM 871 N N . THR A 1 111 ? -14.030 -11.345 7.934 1.00 70.25 111 THR A N 1
ATOM 872 C CA . THR A 1 111 ? -12.910 -11.421 6.977 1.00 70.25 111 THR A CA 1
ATOM 873 C C . THR A 1 111 ? -13.313 -11.173 5.522 1.00 70.25 111 THR A C 1
ATOM 875 O O . THR A 1 111 ? -12.441 -10.986 4.677 1.00 70.25 111 THR A O 1
ATOM 878 N N . LYS A 1 112 ? -14.617 -11.164 5.223 1.00 81.19 112 LYS A N 1
ATOM 879 C CA . LYS A 1 112 ? -15.162 -11.114 3.857 1.00 81.19 112 LYS A CA 1
ATOM 880 C C . LYS A 1 112 ? -15.707 -9.739 3.462 1.00 81.19 112 LYS A C 1
ATOM 882 O O . LYS A 1 112 ? -16.358 -9.618 2.435 1.00 81.19 112 LYS A O 1
ATOM 887 N N . VAL A 1 113 ? -15.506 -8.710 4.279 1.00 85.94 113 VAL A N 1
ATOM 888 C CA . VAL A 1 113 ? -16.166 -7.408 4.123 1.00 85.94 113 VAL A CA 1
ATOM 889 C C . VAL A 1 113 ? -15.111 -6.305 4.035 1.00 85.94 113 VAL A C 1
ATOM 891 O O . VAL A 1 113 ? -14.237 -6.227 4.896 1.00 85.94 113 VAL A O 1
ATOM 894 N N . MET A 1 114 ? -15.174 -5.449 3.008 1.00 87.69 114 MET A N 1
ATOM 895 C CA . MET A 1 114 ? -14.234 -4.328 2.840 1.00 87.69 114 MET A CA 1
ATOM 896 C C . MET A 1 114 ? -14.854 -3.112 2.144 1.00 87.69 114 MET A C 1
ATOM 898 O O . MET A 1 114 ? -15.984 -3.162 1.669 1.00 87.69 114 MET A O 1
ATOM 902 N N . SER A 1 115 ? -14.129 -1.993 2.101 1.00 87.69 115 SER A N 1
ATOM 903 C CA . SER A 1 115 ? -14.570 -0.789 1.392 1.00 87.69 115 SER A CA 1
ATOM 904 C C . SER A 1 115 ? -14.613 -1.010 -0.120 1.00 87.69 115 SER A C 1
ATOM 906 O O . SER A 1 115 ? -13.712 -1.630 -0.682 1.00 87.69 115 SER A O 1
ATOM 908 N N . SER A 1 116 ? -15.610 -0.437 -0.792 1.00 84.69 116 SER A N 1
ATOM 909 C CA . SER A 1 116 ? -15.654 -0.430 -2.257 1.00 84.69 116 SER A CA 1
ATOM 910 C C . SER A 1 116 ? -14.518 0.413 -2.838 1.00 84.69 116 SER A C 1
ATOM 912 O O . SER A 1 116 ? -14.337 1.564 -2.440 1.00 84.69 116 SER A O 1
ATOM 914 N N . LEU A 1 117 ? -13.816 -0.130 -3.833 1.00 70.06 117 LEU A N 1
ATOM 915 C CA . LEU A 1 117 ? -12.999 0.661 -4.752 1.00 70.06 117 LEU A CA 1
ATOM 916 C C . LEU A 1 117 ? -13.976 1.449 -5.639 1.00 70.06 117 LEU A C 1
ATOM 918 O O . LEU A 1 117 ? -14.838 0.845 -6.278 1.00 70.06 117 LEU A O 1
ATOM 922 N N . ARG A 1 118 ? -13.926 2.779 -5.592 1.00 50.88 118 ARG A N 1
ATOM 923 C CA . ARG A 1 118 ? -14.582 3.657 -6.572 1.00 50.88 118 ARG A CA 1
ATOM 924 C C . ARG A 1 118 ? -13.538 4.177 -7.540 1.00 50.88 118 ARG A C 1
ATOM 926 O O . ARG A 1 118 ? -12.405 4.418 -7.068 1.00 50.88 118 ARG A O 1
#

Sequence (118 aa):
MLSSGISPIAAIPGAPSDPKSVILRFLVLMAMHVAVESCAVRTPRMSPKARLRPFLLYEHVPRKPETSFAASGPPLGRIHRDDHRFKHLVPIDNPDIHFKDPREREGYFVTKVMSSLR

Radius of gyration: 38.83 Å; chains: 1; bounding box: 87×38×85 Å

Foldseek 3Di:
DDDDPDDPDDDDPDDDPDVVVVVVVVVVVVVVVVVVVPPPPPDPPDDDDPDDDDDDVPDDPPPDDCCDPVHVHHDPDDDDPPDPCQVQKDFAPDPVDDFDQCVVPDDPGPRGIGGDDD

pLDDT: mean 77.22, std 16.71, range [38.44, 96.75]